Protein AF-A0AA88I1U6-F1 (afdb_monomer_lite)

Sequence (76 aa):
MPEPKNKEELQTPSRMLIFLSSYSPELSSKNKPLKDLLKKDSFILQNNHRECIKDMKSIMSGLAFFDHSCRAIKIN

pLDDT: mean 77.65, std 11.32, range [39.06, 89.88]

Organism: Artemia franciscana (NCBI:txid6661)

Radius of gyration: 14.35 Å; chains: 1; bounding box: 45×19×33 Å

Secondary structure (DSSP, 8-state):
-PPP-SHHHHHHHHHHHHHHHTT-HHHHHHTHHHHHHHHSSS----HHHHHHHHHHHHHHHHHHHHHHHHHHTT--

InterPro domains:
  IPR043128 Reverse transcriptase/Diguanylate cyclase domain [G3DSA:3.30.70.270] (1-73)

Structure (mmCIF, N/CA/C/O backbone):
data_AF-A0AA88I1U6-F1
#
_entry.id   AF-A0AA88I1U6-F1
#
loop_
_atom_site.group_PDB
_atom_site.id
_atom_site.type_symbol
_atom_site.label_atom_id
_atom_site.label_alt_id
_atom_site.label_comp_id
_atom_site.label_asym_id
_atom_site.label_entity_id
_atom_site.label_seq_id
_atom_site.pdbx_PDB_ins_code
_atom_site.Cartn_x
_atom_site.Cartn_y
_atom_site.Cartn_z
_atom_site.occupancy
_atom_site.B_iso_or_equiv
_atom_site.auth_seq_id
_atom_site.auth_comp_id
_atom_site.auth_asym_id
_atom_site.auth_atom_id
_atom_site.pdbx_PDB_model_num
ATOM 1 N N . MET A 1 1 ? 11.009 -1.070 5.937 1.00 61.69 1 MET A N 1
ATOM 2 C CA . MET A 1 1 ? 9.843 -0.196 6.198 1.00 61.69 1 MET A CA 1
ATOM 3 C C . MET A 1 1 ? 8.992 -0.809 7.311 1.00 61.69 1 MET A C 1
ATOM 5 O O . MET A 1 1 ? 8.584 -1.963 7.151 1.00 61.69 1 MET A O 1
ATOM 9 N N . PRO A 1 2 ? 8.791 -0.100 8.436 1.00 72.75 2 PRO A N 1
ATOM 10 C CA . PRO A 1 2 ? 7.946 -0.555 9.542 1.00 72.75 2 PRO A CA 1
ATOM 11 C C . PRO A 1 2 ? 6.483 -0.708 9.103 1.00 72.75 2 PRO A C 1
ATOM 13 O O . PRO A 1 2 ? 6.097 -0.248 8.028 1.00 72.75 2 PRO A O 1
ATOM 16 N N . GLU A 1 3 ? 5.689 -1.427 9.890 1.00 81.88 3 GLU A N 1
ATOM 17 C CA . GLU A 1 3 ? 4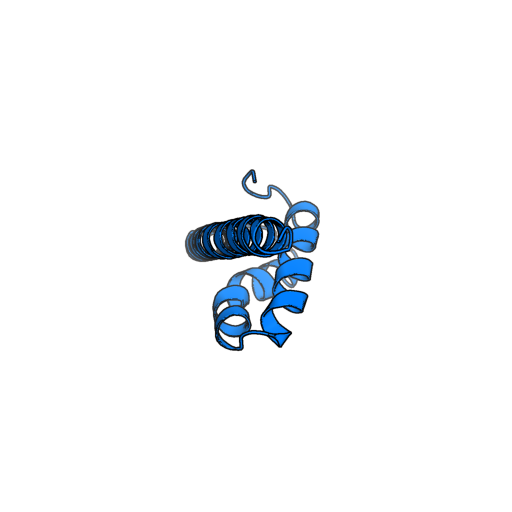.254 -1.548 9.636 1.00 81.88 3 GLU A CA 1
ATOM 18 C C . GLU A 1 3 ? 3.546 -0.232 10.008 1.00 81.88 3 GLU A C 1
ATOM 20 O O . GLU A 1 3 ? 3.805 0.279 11.101 1.00 81.88 3 GLU A O 1
ATOM 25 N N . PRO A 1 4 ? 2.708 0.339 9.121 1.00 83.88 4 PRO A N 1
ATOM 26 C CA . PRO A 1 4 ? 2.076 1.629 9.367 1.00 83.88 4 PRO A CA 1
ATOM 27 C C . PRO A 1 4 ? 1.099 1.536 10.538 1.00 83.88 4 PRO A C 1
ATOM 29 O O . PRO A 1 4 ? 0.283 0.623 10.601 1.00 83.88 4 PRO A O 1
ATOM 32 N N . LYS A 1 5 ? 1.158 2.483 11.470 1.00 85.06 5 LYS A N 1
ATOM 33 C CA . LYS A 1 5 ? 0.310 2.491 12.674 1.00 85.06 5 LYS A CA 1
ATOM 34 C C . LYS A 1 5 ? -0.953 3.331 12.518 1.00 85.06 5 LYS A C 1
ATOM 36 O O . LYS A 1 5 ? -1.880 3.201 13.311 1.00 85.06 5 LYS A O 1
ATOM 41 N N . ASN A 1 6 ? -0.993 4.182 11.501 1.00 87.00 6 ASN A N 1
ATOM 42 C CA . ASN A 1 6 ? -2.089 5.098 11.218 1.00 87.00 6 ASN A CA 1
ATOM 43 C C . ASN A 1 6 ? -2.244 5.301 9.699 1.00 87.00 6 ASN A C 1
ATOM 45 O O . ASN A 1 6 ? -1.422 4.857 8.890 1.00 87.00 6 ASN A O 1
ATOM 49 N N . LYS A 1 7 ? -3.325 5.984 9.305 1.00 86.25 7 LYS A N 1
ATOM 50 C CA . LYS A 1 7 ? -3.610 6.292 7.895 1.00 86.25 7 LYS A CA 1
ATOM 51 C C . LYS A 1 7 ? -2.522 7.129 7.232 1.00 86.25 7 LYS A C 1
ATOM 53 O O . LYS A 1 7 ? -2.240 6.904 6.058 1.00 86.25 7 LYS A O 1
ATOM 58 N N . GLU A 1 8 ? -1.957 8.094 7.947 1.00 86.56 8 GLU A N 1
ATOM 59 C CA . GLU A 1 8 ? -0.963 9.027 7.407 1.00 86.56 8 GLU A CA 1
ATOM 60 C C . GLU A 1 8 ? 0.302 8.277 6.981 1.00 86.56 8 GLU A C 1
ATOM 62 O O . GLU A 1 8 ? 0.774 8.430 5.854 1.00 86.56 8 GLU A O 1
ATOM 67 N N . GLU A 1 9 ? 0.768 7.349 7.818 1.00 85.75 9 GLU A N 1
ATOM 68 C CA . GLU A 1 9 ? 1.892 6.462 7.516 1.00 85.75 9 GLU A CA 1
ATOM 69 C C . GLU A 1 9 ? 1.612 5.527 6.329 1.00 85.75 9 GLU A C 1
ATOM 71 O O . GLU A 1 9 ? 2.538 5.158 5.604 1.00 85.75 9 GLU A O 1
ATOM 76 N N . LEU A 1 10 ? 0.349 5.155 6.087 1.00 86.88 10 LEU A N 1
ATOM 77 C CA . LEU A 1 10 ? -0.039 4.332 4.937 1.00 86.88 10 LEU A CA 1
ATOM 78 C C . LEU A 1 10 ? -0.225 5.150 3.643 1.00 86.88 10 LEU A C 1
ATOM 80 O O . LEU A 1 10 ? -0.091 4.599 2.544 1.00 86.88 10 LEU A O 1
ATOM 84 N N . GLN A 1 11 ? -0.516 6.451 3.727 1.00 84.75 11 GLN A N 1
ATOM 85 C CA . GLN A 1 11 ? -0.770 7.286 2.547 1.00 84.75 11 GLN A CA 1
ATOM 86 C C . GLN A 1 11 ? 0.457 7.408 1.642 1.00 84.75 11 GLN A C 1
ATOM 88 O O . GLN A 1 11 ? 0.340 7.208 0.433 1.00 84.75 11 GLN A O 1
ATOM 93 N N . THR A 1 12 ? 1.626 7.705 2.206 1.00 82.00 12 THR A N 1
ATOM 94 C CA . THR A 1 12 ? 2.881 7.864 1.452 1.00 82.00 12 THR A CA 1
ATOM 95 C C . THR A 1 12 ? 3.236 6.632 0.604 1.00 82.00 12 THR A C 1
ATOM 97 O O . THR A 1 12 ? 3.350 6.767 -0.619 1.00 82.00 12 THR A O 1
ATOM 100 N N . PRO A 1 13 ? 3.343 5.414 1.173 1.00 79.38 13 PRO A N 1
ATOM 101 C CA . PRO A 1 13 ? 3.632 4.213 0.388 1.00 79.38 13 PRO A CA 1
ATOM 102 C C . PRO A 1 13 ? 2.494 3.866 -0.586 1.00 79.38 13 PRO A C 1
ATOM 104 O O . PRO A 1 13 ? 2.749 3.383 -1.690 1.00 79.38 13 PRO A O 1
ATOM 107 N N . SER A 1 14 ? 1.237 4.166 -0.238 1.00 80.75 14 SER A N 1
ATOM 108 C CA . SER A 1 14 ? 0.104 3.950 -1.147 1.00 80.75 14 SER A CA 1
ATOM 109 C C . SER A 1 14 ? 0.161 4.858 -2.376 1.00 80.75 14 SER A C 1
ATOM 111 O O . SER A 1 14 ? -0.122 4.395 -3.480 1.00 80.75 14 SER A O 1
ATOM 113 N N . ARG A 1 15 ? 0.570 6.125 -2.225 1.00 82.75 15 ARG A N 1
ATOM 114 C CA . ARG A 1 15 ? 0.772 7.053 -3.351 1.00 82.75 15 ARG A CA 1
ATOM 115 C C . ARG A 1 15 ? 1.877 6.572 -4.286 1.00 82.75 15 ARG A C 1
ATOM 117 O O . ARG A 1 15 ? 1.670 6.575 -5.497 1.00 82.75 15 ARG A O 1
ATOM 124 N N . MET A 1 16 ? 3.000 6.097 -3.740 1.00 79.81 16 MET A N 1
ATOM 125 C CA . MET A 1 16 ? 4.072 5.506 -4.552 1.00 79.81 16 MET A CA 1
ATOM 126 C C . MET A 1 16 ? 3.566 4.333 -5.388 1.00 79.81 16 MET A C 1
ATOM 128 O O . MET A 1 16 ? 3.866 4.244 -6.574 1.00 79.81 16 MET A O 1
ATOM 132 N N . LEU A 1 17 ? 2.758 3.450 -4.805 1.00 77.38 17 LEU A N 1
ATOM 133 C CA . LEU A 1 17 ? 2.214 2.341 -5.575 1.00 77.38 17 LEU A CA 1
ATOM 134 C C . LEU A 1 17 ? 1.140 2.746 -6.583 1.00 77.38 17 LEU A C 1
ATOM 136 O O . LEU A 1 17 ? 1.037 2.105 -7.622 1.00 77.38 17 LEU A O 1
ATOM 140 N N . ILE A 1 18 ? 0.339 3.777 -6.310 1.00 80.44 18 ILE A N 1
ATOM 141 C CA . ILE A 1 18 ? -0.581 4.319 -7.319 1.00 80.44 18 ILE A CA 1
ATOM 142 C C . ILE A 1 18 ? 0.224 4.824 -8.517 1.00 80.44 18 ILE A C 1
ATOM 144 O O . ILE A 1 18 ? -0.108 4.486 -9.651 1.00 80.44 18 ILE A O 1
ATOM 148 N N . PHE A 1 19 ? 1.318 5.545 -8.271 1.00 81.44 19 PHE A N 1
ATOM 149 C CA . PHE A 1 19 ? 2.235 5.953 -9.329 1.00 81.44 19 PHE A CA 1
ATOM 150 C C . PHE A 1 19 ? 2.788 4.738 -10.091 1.00 81.44 19 PHE A C 1
ATOM 152 O O . PHE A 1 19 ? 2.653 4.672 -11.309 1.00 81.44 19 PHE A O 1
ATOM 159 N N . LEU A 1 20 ? 3.313 3.728 -9.390 1.00 77.25 20 LEU A N 1
ATOM 160 C CA . LEU A 1 20 ? 3.860 2.520 -10.020 1.00 77.25 20 LEU A CA 1
ATOM 161 C C . LEU A 1 20 ? 2.806 1.668 -10.745 1.00 77.25 20 LEU A C 1
ATOM 163 O O . LEU A 1 20 ? 3.128 0.992 -11.718 1.00 77.25 20 LEU A O 1
ATOM 167 N N . SER A 1 21 ? 1.540 1.731 -10.333 1.00 77.00 21 SER A N 1
ATOM 168 C CA . SER A 1 21 ? 0.449 1.002 -10.988 1.00 77.00 21 SER A CA 1
ATOM 169 C C . SER A 1 21 ? 0.156 1.481 -12.410 1.00 77.00 21 SER A C 1
ATOM 171 O O . SER A 1 21 ? -0.417 0.728 -13.190 1.00 77.00 21 SER A O 1
ATOM 173 N N . SER A 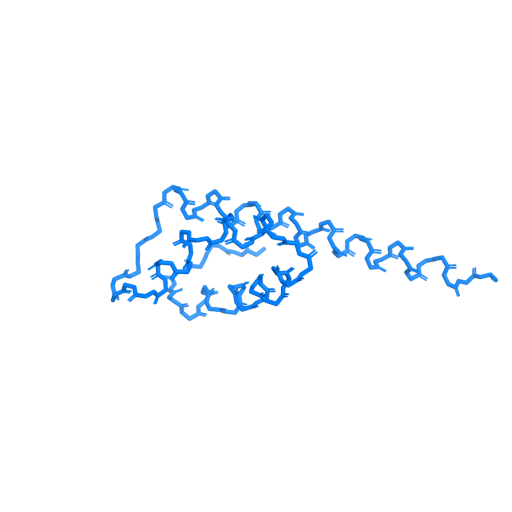1 22 ? 0.610 2.686 -12.779 1.00 77.81 22 SER A N 1
ATOM 174 C CA . SER A 1 22 ? 0.584 3.137 -14.177 1.00 77.81 22 SER A CA 1
ATOM 175 C C . SER A 1 22 ? 1.520 2.328 -15.085 1.00 77.81 22 SER A C 1
ATOM 177 O O . SER A 1 22 ? 1.272 2.233 -16.282 1.00 77.81 22 SER A O 1
ATOM 179 N N . TYR A 1 23 ? 2.547 1.690 -14.513 1.00 74.12 23 TYR A N 1
ATOM 180 C CA . TYR A 1 23 ? 3.523 0.867 -15.230 1.00 74.12 23 TYR A CA 1
ATOM 181 C C . TYR A 1 23 ? 3.214 -0.636 -15.148 1.00 74.12 23 TYR A C 1
ATOM 183 O O . TYR A 1 23 ? 3.786 -1.420 -15.900 1.00 74.12 23 TYR A O 1
ATOM 191 N N . SER A 1 24 ? 2.321 -1.059 -14.244 1.00 71.38 24 SER A N 1
ATOM 192 C CA . SER A 1 24 ? 1.878 -2.452 -14.130 1.00 71.38 24 SER A CA 1
ATOM 193 C C . SER A 1 24 ? 0.434 -2.548 -13.607 1.00 71.38 24 SER A C 1
ATOM 195 O O . SER A 1 24 ? 0.172 -2.213 -12.444 1.00 71.38 24 SER A O 1
ATOM 197 N N . PRO A 1 25 ? -0.511 -3.060 -14.420 1.00 72.25 25 PRO A N 1
ATOM 198 C CA . PRO A 1 25 ? -1.908 -3.250 -14.021 1.00 72.25 25 PRO A CA 1
ATOM 199 C C . PRO A 1 25 ? -2.076 -4.179 -12.811 1.00 72.25 25 PRO A C 1
ATOM 201 O O . PRO A 1 25 ? -2.971 -3.979 -11.987 1.00 72.25 25 PRO A O 1
ATOM 204 N N . GLU A 1 26 ? -1.190 -5.167 -12.662 1.00 75.94 26 GLU A N 1
ATOM 205 C CA . GLU A 1 26 ? -1.223 -6.140 -11.566 1.00 75.94 26 GLU A CA 1
ATOM 206 C C . GLU A 1 26 ? -1.014 -5.479 -10.199 1.00 75.94 26 GLU A C 1
ATOM 208 O O . GLU A 1 26 ? -1.641 -5.869 -9.209 1.00 75.94 26 GLU A O 1
ATOM 213 N N . LEU A 1 27 ? -0.205 -4.413 -10.148 1.00 73.31 27 LEU A N 1
ATOM 214 C CA . LEU A 1 27 ? -0.000 -3.625 -8.934 1.00 73.31 27 LEU A CA 1
ATOM 215 C C . LEU A 1 27 ? -1.282 -2.922 -8.501 1.00 73.31 27 LEU A C 1
ATOM 217 O O . LEU A 1 27 ? -1.550 -2.835 -7.307 1.00 73.31 27 LEU A O 1
ATOM 221 N N . SER A 1 28 ? -2.101 -2.454 -9.447 1.00 75.62 28 SER A N 1
ATOM 222 C CA . SER A 1 28 ? -3.368 -1.789 -9.125 1.00 75.62 28 SER A CA 1
ATOM 223 C C . SER A 1 28 ? -4.339 -2.736 -8.416 1.00 75.62 28 SER A C 1
ATOM 225 O O . SER A 1 28 ? -4.941 -2.354 -7.408 1.00 75.62 28 SER A O 1
ATOM 227 N N . SER A 1 29 ? -4.443 -3.976 -8.910 1.00 79.38 29 SER A N 1
ATOM 228 C CA . SER A 1 29 ? -5.304 -5.019 -8.342 1.00 79.38 29 SER A CA 1
ATOM 229 C C . SER A 1 29 ? -4.830 -5.460 -6.964 1.00 79.38 29 SER A C 1
ATOM 231 O O . SER A 1 29 ? -5.636 -5.526 -6.034 1.00 79.38 29 SER A O 1
ATOM 233 N N . LYS A 1 30 ? -3.519 -5.683 -6.801 1.00 78.50 30 LYS A N 1
ATOM 234 C CA . LYS A 1 30 ? -2.937 -6.050 -5.506 1.00 78.50 30 LYS A CA 1
ATOM 235 C C . LYS A 1 30 ? -3.160 -4.972 -4.454 1.00 78.50 30 LYS A C 1
ATOM 237 O O . LYS A 1 30 ? -3.440 -5.307 -3.314 1.00 78.50 30 LYS A O 1
ATOM 242 N N . ASN A 1 31 ? -3.146 -3.694 -4.840 1.00 81.62 31 ASN A N 1
ATOM 243 C CA . ASN A 1 31 ? -3.253 -2.579 -3.898 1.00 81.62 31 ASN A CA 1
ATOM 244 C C . ASN A 1 31 ? -4.666 -2.181 -3.465 1.00 81.62 31 ASN A C 1
ATOM 246 O O . ASN A 1 31 ? -4.839 -1.252 -2.668 1.00 81.62 31 ASN A O 1
ATOM 250 N N . LYS A 1 32 ? -5.689 -2.851 -3.995 1.00 85.00 32 LYS A N 1
ATOM 251 C CA . LYS A 1 32 ? -7.090 -2.568 -3.678 1.00 85.00 32 LYS A CA 1
ATOM 252 C C . LYS A 1 32 ? -7.398 -2.598 -2.167 1.00 85.00 32 LYS A C 1
ATOM 254 O O . LYS A 1 32 ? -8.011 -1.638 -1.702 1.00 85.00 32 LYS A O 1
ATOM 259 N N . PRO A 1 33 ? -6.917 -3.576 -1.368 1.00 87.88 33 PRO A N 1
ATOM 26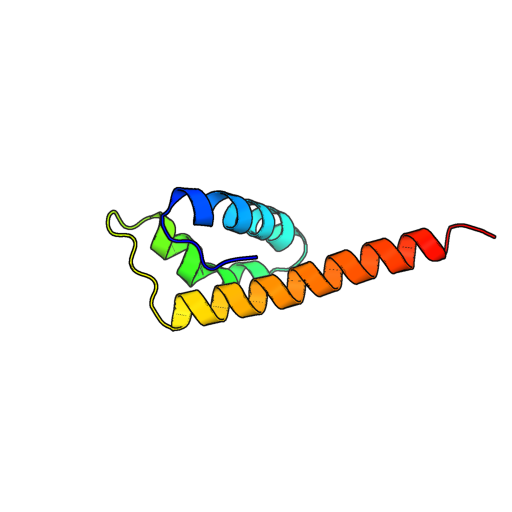0 C CA . PRO A 1 33 ? -7.205 -3.629 0.068 1.00 87.88 33 PRO A CA 1
ATOM 261 C C . PRO A 1 33 ? -6.702 -2.395 0.829 1.00 87.88 33 PRO A C 1
ATOM 263 O O . PRO A 1 33 ? -7.389 -1.878 1.705 1.00 87.88 33 PRO A O 1
ATOM 266 N N . LEU A 1 34 ? -5.526 -1.876 0.465 1.00 87.19 34 LEU A N 1
ATOM 267 C CA . LEU A 1 34 ? -4.956 -0.684 1.099 1.00 87.19 34 LEU A CA 1
ATOM 268 C C . LEU A 1 34 ? -5.681 0.594 0.669 1.00 87.19 34 LEU A C 1
ATOM 270 O O . LEU A 1 34 ? -5.913 1.473 1.499 1.00 87.19 34 LEU A O 1
ATOM 274 N N . LYS A 1 35 ? -6.106 0.684 -0.600 1.00 86.25 35 LYS A N 1
ATOM 275 C CA . LYS A 1 35 ? -6.964 1.784 -1.075 1.00 86.25 35 LYS A CA 1
ATOM 276 C C . LYS A 1 35 ? -8.287 1.826 -0.312 1.00 86.25 35 LYS A C 1
ATOM 278 O O . LYS A 1 35 ? -8.735 2.907 0.062 1.00 86.25 35 LYS A O 1
ATOM 283 N N . ASP A 1 36 ? -8.893 0.670 -0.066 1.00 88.69 36 ASP A N 1
ATOM 284 C CA . ASP A 1 36 ? -10.151 0.582 0.674 1.00 88.69 36 ASP A CA 1
ATOM 285 C C . ASP A 1 36 ? -9.953 0.895 2.166 1.00 88.69 36 ASP A C 1
ATOM 287 O O . ASP A 1 36 ? -10.777 1.593 2.757 1.00 88.69 36 ASP A O 1
ATOM 291 N N . LEU A 1 37 ? -8.826 0.487 2.762 1.00 88.19 37 LEU A N 1
ATOM 292 C CA . LEU A 1 37 ? -8.461 0.856 4.135 1.00 88.19 37 LEU A CA 1
ATOM 293 C C . LEU A 1 37 ? -8.293 2.376 4.313 1.00 88.19 37 LEU A C 1
ATOM 295 O O . LEU A 1 37 ? -8.719 2.925 5.327 1.00 88.19 37 LEU A O 1
ATOM 299 N N . LEU A 1 38 ? -7.727 3.079 3.327 1.00 86.94 38 LEU A N 1
ATOM 300 C CA . LEU A 1 38 ? -7.569 4.539 3.380 1.00 86.94 38 LEU A CA 1
ATOM 301 C C . LEU A 1 38 ? -8.907 5.298 3.332 1.00 86.94 38 LEU A C 1
ATOM 303 O O . LEU A 1 38 ? -8.997 6.402 3.876 1.00 86.94 38 LEU A O 1
ATOM 307 N N . LYS A 1 39 ? -9.948 4.705 2.732 1.00 87.50 39 LYS A N 1
ATOM 308 C CA . LYS A 1 39 ? -11.295 5.295 2.631 1.00 87.50 39 LYS A CA 1
ATOM 309 C C . LYS A 1 39 ? -12.139 5.135 3.900 1.00 87.50 39 LYS A C 1
ATOM 311 O O . LYS A 1 39 ? -13.046 5.926 4.108 1.00 87.50 39 LYS A O 1
ATOM 316 N N . LYS A 1 40 ? -11.865 4.132 4.740 1.00 86.44 40 LYS A N 1
ATOM 317 C CA . LYS A 1 40 ? -12.626 3.854 5.977 1.00 86.44 40 LYS A CA 1
ATOM 318 C C . LYS A 1 40 ? -12.218 4.784 7.106 1.00 86.44 40 LYS A C 1
ATOM 320 O O . LYS A 1 40 ? -11.027 4.957 7.289 1.00 86.44 40 LYS A O 1
ATOM 325 N N . ASP A 1 41 ? -13.129 5.313 7.917 1.00 79.06 41 ASP A N 1
ATOM 326 C CA . ASP A 1 41 ? -12.753 6.172 9.059 1.00 79.06 41 ASP A CA 1
ATOM 327 C C . ASP A 1 41 ? -11.883 5.461 10.109 1.00 79.06 41 ASP A C 1
ATOM 329 O O . ASP A 1 41 ? -10.947 6.050 10.644 1.00 79.06 41 ASP A O 1
ATOM 333 N N . SER A 1 42 ? -12.109 4.165 10.336 1.00 83.50 42 SER A N 1
ATOM 334 C CA . SER A 1 42 ? -11.307 3.345 11.249 1.00 83.50 42 SER A CA 1
ATOM 335 C C . SER A 1 42 ? -10.080 2.732 10.560 1.00 83.50 42 SER A C 1
ATOM 337 O O . SER A 1 42 ? -10.220 1.973 9.594 1.00 83.50 42 SER A O 1
ATOM 339 N N . PHE A 1 43 ? -8.883 2.971 11.102 1.00 85.50 43 PHE A N 1
ATOM 340 C CA . PHE A 1 43 ? -7.649 2.327 10.646 1.00 85.50 43 PHE A CA 1
ATOM 341 C C . PHE A 1 43 ? -7.399 1.015 11.402 1.00 85.50 43 PHE A C 1
ATOM 343 O O . PHE A 1 43 ? -6.905 1.022 12.526 1.00 85.50 43 PHE A O 1
ATOM 350 N N . ILE A 1 44 ? -7.745 -0.119 10.786 1.00 88.31 44 ILE A N 1
ATOM 351 C CA . ILE A 1 44 ? -7.504 -1.456 11.350 1.00 88.31 44 ILE A CA 1
ATOM 352 C C . ILE A 1 44 ? -6.761 -2.317 10.324 1.00 88.31 44 ILE A C 1
ATOM 354 O O . ILE A 1 44 ? -7.282 -2.651 9.256 1.00 88.31 44 ILE A O 1
ATOM 358 N N . LEU A 1 45 ? -5.528 -2.701 10.657 1.00 86.19 45 LEU A N 1
ATOM 359 C CA . LEU A 1 45 ? -4.690 -3.566 9.827 1.00 86.19 45 LEU A CA 1
ATOM 360 C C . LEU A 1 45 ? -5.018 -5.045 10.039 1.00 86.19 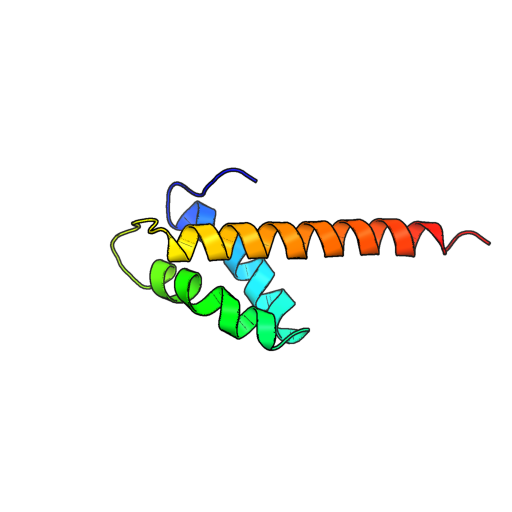45 LEU A C 1
ATOM 362 O O . LEU A 1 45 ? -4.574 -5.679 10.999 1.00 86.19 45 LEU A O 1
ATOM 366 N N . GLN A 1 46 ? -5.777 -5.587 9.093 1.00 89.88 46 GLN A N 1
ATOM 367 C CA . GLN A 1 46 ? -6.100 -7.001 8.971 1.00 89.88 46 GLN A CA 1
ATOM 368 C C . GLN A 1 46 ? -5.033 -7.744 8.148 1.00 89.88 46 GLN A C 1
ATOM 370 O O . GLN A 1 46 ? -4.169 -7.129 7.519 1.00 89.88 46 GLN A O 1
ATOM 375 N N . ASN A 1 47 ? -5.084 -9.078 8.150 1.00 89.62 47 ASN A N 1
ATOM 376 C CA . ASN A 1 47 ? -4.067 -9.921 7.509 1.00 89.62 47 ASN A CA 1
ATOM 377 C C . ASN A 1 47 ? -3.914 -9.650 6.005 1.00 89.62 47 ASN A C 1
ATOM 379 O O . ASN A 1 47 ? -2.792 -9.522 5.526 1.00 89.62 47 ASN A O 1
ATOM 383 N N . ASN A 1 48 ? -5.018 -9.451 5.283 1.00 88.25 48 ASN A N 1
ATOM 384 C CA . ASN A 1 48 ? -5.004 -9.089 3.860 1.00 88.25 48 ASN A CA 1
ATOM 385 C C . ASN A 1 48 ? -4.246 -7.772 3.585 1.00 88.25 48 ASN A C 1
ATOM 387 O O . ASN A 1 48 ? -3.560 -7.639 2.574 1.00 88.25 48 ASN A O 1
ATOM 391 N N . HIS A 1 49 ? -4.333 -6.792 4.490 1.00 88.44 49 HIS A N 1
ATOM 392 C CA . HIS A 1 49 ? -3.583 -5.543 4.381 1.00 88.44 49 HIS A CA 1
ATOM 393 C C . HIS A 1 49 ? -2.080 -5.788 4.588 1.00 88.44 49 HIS A C 1
ATOM 395 O O . HIS A 1 49 ? -1.257 -5.220 3.872 1.00 88.44 49 HIS A O 1
ATOM 401 N N . ARG A 1 50 ? -1.712 -6.663 5.534 1.00 88.12 50 ARG 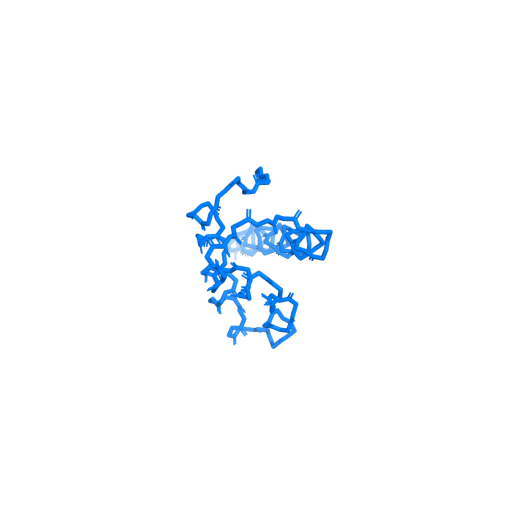A N 1
ATOM 402 C CA . ARG A 1 50 ? -0.309 -7.014 5.823 1.00 88.12 50 ARG A CA 1
ATOM 403 C C . ARG A 1 50 ? 0.344 -7.766 4.672 1.00 88.12 50 ARG A C 1
ATOM 405 O O . ARG A 1 50 ? 1.485 -7.464 4.328 1.00 88.12 50 ARG A O 1
ATOM 412 N N . GLU A 1 51 ? -0.380 -8.692 4.051 1.00 87.69 51 GLU A N 1
ATOM 413 C CA . GLU A 1 51 ? 0.074 -9.384 2.841 1.00 87.69 51 GLU A CA 1
ATOM 414 C C . GLU A 1 51 ? 0.318 -8.395 1.702 1.00 87.69 51 GLU A C 1
ATOM 416 O O . GLU A 1 51 ? 1.391 -8.395 1.104 1.00 87.69 51 GLU A O 1
ATOM 421 N N . CYS A 1 52 ? -0.607 -7.456 1.492 1.00 85.88 52 CYS A N 1
ATOM 422 C CA . CYS A 1 52 ? -0.444 -6.402 0.495 1.00 85.88 52 CYS A CA 1
ATOM 423 C C . CYS A 1 52 ? 0.800 -5.527 0.756 1.00 85.88 52 CYS A C 1
ATOM 425 O O . CYS A 1 52 ? 1.551 -5.211 -0.167 1.00 85.88 52 CYS A O 1
ATOM 427 N N . ILE A 1 53 ? 1.064 -5.172 2.020 1.00 85.19 53 ILE A N 1
ATOM 428 C CA . ILE A 1 53 ? 2.264 -4.418 2.426 1.00 85.19 53 ILE A CA 1
ATOM 429 C C . ILE A 1 53 ? 3.546 -5.245 2.224 1.00 85.19 53 ILE A C 1
ATOM 431 O O . ILE A 1 53 ? 4.605 -4.690 1.921 1.00 85.19 53 ILE A O 1
ATOM 435 N N . LYS A 1 54 ? 3.490 -6.567 2.400 1.00 86.25 54 LYS A N 1
ATOM 436 C CA . LYS A 1 54 ? 4.632 -7.459 2.166 1.00 86.25 54 LYS A CA 1
ATOM 437 C C . LYS A 1 54 ? 4.957 -7.560 0.674 1.00 86.25 54 LYS A C 1
ATOM 439 O O . LYS A 1 54 ? 6.118 -7.384 0.304 1.00 86.25 54 LYS A O 1
ATOM 444 N N . ASP A 1 55 ? 3.942 -7.747 -0.163 1.00 83.19 55 ASP A N 1
ATOM 445 C CA . ASP A 1 55 ? 4.071 -7.753 -1.623 1.00 83.19 55 ASP A CA 1
ATOM 446 C C . ASP A 1 55 ? 4.646 -6.425 -2.131 1.00 83.19 55 ASP A C 1
ATOM 448 O O . ASP A 1 55 ? 5.623 -6.408 -2.882 1.00 83.19 55 ASP A O 1
ATOM 452 N N . MET A 1 56 ? 4.115 -5.304 -1.632 1.00 79.75 56 MET A N 1
ATOM 453 C CA . MET A 1 56 ? 4.647 -3.958 -1.865 1.00 79.75 56 MET A CA 1
ATOM 454 C C . MET A 1 56 ? 6.147 -3.861 -1.617 1.00 79.75 56 MET A C 1
ATOM 456 O O . MET A 1 56 ? 6.888 -3.366 -2.465 1.00 79.75 56 MET A O 1
ATOM 460 N N . LYS A 1 57 ? 6.598 -4.320 -0.444 1.00 80.44 57 LYS A N 1
ATOM 461 C CA . LYS A 1 57 ? 8.012 -4.264 -0.062 1.00 80.44 57 LYS A CA 1
ATOM 462 C C . LYS A 1 57 ? 8.868 -5.057 -1.036 1.00 80.44 57 LYS A C 1
ATOM 464 O O . LYS A 1 57 ? 9.903 -4.555 -1.453 1.00 80.44 57 LYS A O 1
ATOM 469 N N . SER A 1 58 ? 8.425 -6.252 -1.424 1.00 82.75 58 SER A N 1
ATOM 470 C CA . SER A 1 58 ? 9.148 -7.086 -2.386 1.00 82.75 58 SER A CA 1
ATOM 471 C C . SER A 1 58 ? 9.317 -6.379 -3.734 1.00 82.75 58 SER A C 1
ATOM 473 O O . SER A 1 58 ? 10.432 -6.303 -4.248 1.00 82.75 58 SER A O 1
ATOM 475 N N . ILE A 1 59 ? 8.247 -5.772 -4.253 1.00 78.56 59 ILE A N 1
ATOM 476 C CA . ILE A 1 59 ? 8.270 -5.027 -5.519 1.00 78.56 59 ILE A CA 1
ATOM 477 C C . ILE A 1 59 ? 9.187 -3.804 -5.426 1.00 78.56 59 ILE A C 1
ATOM 479 O O . ILE A 1 59 ? 10.032 -3.596 -6.293 1.00 78.56 59 ILE A O 1
ATOM 483 N N . MET A 1 60 ? 9.058 -3.004 -4.365 1.00 75.81 60 MET A N 1
ATOM 484 C CA . MET A 1 60 ? 9.898 -1.820 -4.168 1.00 75.81 60 MET A CA 1
ATOM 485 C C . MET A 1 60 ? 11.377 -2.184 -4.011 1.00 75.81 60 MET A C 1
ATOM 487 O O . MET A 1 60 ? 12.233 -1.503 -4.569 1.00 75.81 60 MET A O 1
ATOM 491 N N . SER A 1 61 ? 11.688 -3.266 -3.292 1.00 80.25 61 SER A N 1
ATOM 492 C CA . SER A 1 61 ? 13.052 -3.789 -3.183 1.00 80.25 61 SER A CA 1
ATOM 493 C C . SER A 1 61 ? 13.592 -4.268 -4.532 1.00 80.25 61 SER A C 1
ATOM 495 O O . SER A 1 61 ? 14.747 -3.990 -4.843 1.00 80.25 61 SER A O 1
ATOM 497 N N . GLY A 1 62 ? 12.766 -4.921 -5.354 1.00 77.31 62 GLY A N 1
ATOM 498 C CA . GLY A 1 62 ? 13.139 -5.312 -6.716 1.00 77.31 62 GLY A CA 1
ATOM 499 C C . GLY A 1 62 ? 13.432 -4.111 -7.620 1.00 77.31 62 GLY A C 1
ATOM 500 O O . GLY A 1 62 ? 14.425 -4.112 -8.340 1.00 77.31 62 GLY A O 1
ATOM 501 N N . LEU A 1 63 ? 12.623 -3.051 -7.535 1.00 70.81 63 LEU A N 1
ATOM 502 C CA . LEU A 1 63 ? 12.846 -1.809 -8.285 1.00 70.81 63 LEU A CA 1
ATOM 503 C C . LEU A 1 63 ? 14.109 -1.067 -7.831 1.00 70.81 63 LEU A C 1
ATOM 505 O O . LEU A 1 63 ? 14.863 -0.580 -8.667 1.00 70.81 63 LEU A O 1
ATOM 509 N N . ALA A 1 64 ? 14.367 -1.003 -6.522 1.00 69.38 64 ALA A N 1
ATOM 510 C CA . ALA A 1 64 ? 15.591 -0.404 -5.989 1.00 69.38 64 ALA A CA 1
ATOM 511 C C . ALA A 1 64 ? 16.843 -1.180 -6.430 1.00 69.38 64 ALA A C 1
ATOM 513 O O . ALA A 1 64 ? 17.863 -0.576 -6.760 1.00 69.38 64 ALA A O 1
ATOM 514 N N . PHE A 1 65 ? 16.753 -2.513 -6.480 1.00 66.94 65 PHE A N 1
ATOM 515 C CA . PHE A 1 65 ? 17.807 -3.354 -7.036 1.00 66.94 65 PHE A CA 1
ATOM 516 C C . PHE A 1 65 ? 18.018 -3.069 -8.528 1.00 66.94 65 PHE A C 1
ATOM 518 O O . PHE A 1 65 ? 19.151 -2.872 -8.956 1.00 66.94 65 PHE A O 1
ATOM 525 N N . PHE A 1 66 ? 16.936 -2.963 -9.305 1.00 62.31 66 PHE A N 1
ATOM 526 C CA . PHE A 1 66 ? 17.010 -2.649 -10.731 1.00 62.31 66 PHE A CA 1
ATOM 527 C C . PHE A 1 66 ? 17.646 -1.275 -11.007 1.00 62.31 66 PHE A C 1
ATOM 529 O O . PHE A 1 66 ? 18.509 -1.186 -11.876 1.00 62.31 66 PHE A O 1
ATOM 536 N N . ASP A 1 67 ? 17.309 -0.220 -10.249 1.00 60.22 67 ASP A N 1
ATOM 537 C CA . ASP A 1 67 ? 17.954 1.102 -10.395 1.00 60.22 67 ASP A CA 1
ATOM 538 C C . ASP A 1 67 ? 19.464 1.034 -10.117 1.00 60.22 67 ASP A C 1
ATOM 540 O O . ASP A 1 67 ? 20.269 1.583 -10.875 1.00 60.22 67 ASP A O 1
ATOM 544 N N . HIS A 1 68 ? 19.866 0.292 -9.078 1.00 61.94 68 HIS A N 1
ATOM 545 C CA . HIS A 1 68 ? 21.276 0.068 -8.762 1.00 61.94 68 HIS A CA 1
ATOM 546 C C . HIS A 1 68 ? 22.003 -0.677 -9.896 1.00 61.94 68 HIS A C 1
ATOM 548 O O . HIS A 1 68 ? 23.095 -0.279 -10.306 1.00 61.94 68 HIS A O 1
ATOM 554 N N . SER A 1 69 ? 21.390 -1.725 -10.451 1.00 60.84 69 SER A N 1
ATOM 555 C CA . SER A 1 69 ? 21.942 -2.485 -11.578 1.00 60.84 69 SER A CA 1
ATOM 556 C C . SER A 1 69 ? 22.019 -1.663 -12.870 1.00 60.84 69 SER A C 1
ATOM 558 O O . SER A 1 69 ? 23.023 -1.725 -13.573 1.00 60.84 69 SER A O 1
ATOM 560 N N . CYS A 1 70 ? 21.010 -0.848 -13.183 1.00 54.78 70 CYS A N 1
ATOM 561 C CA . CYS A 1 70 ? 21.009 -0.002 -14.379 1.00 54.78 70 CYS A CA 1
ATOM 562 C C . CYS A 1 70 ? 22.004 1.163 -14.297 1.00 54.78 70 CYS A C 1
ATOM 564 O O . CYS A 1 70 ? 22.564 1.550 -15.324 1.00 54.78 70 CYS A O 1
ATOM 566 N N . ARG A 1 71 ? 22.275 1.708 -13.102 1.00 52.22 71 ARG A N 1
ATOM 567 C CA . ARG A 1 71 ? 23.364 2.684 -12.911 1.00 52.22 71 ARG A CA 1
ATOM 568 C C . ARG A 1 71 ? 24.741 2.059 -13.108 1.00 52.22 71 ARG A C 1
ATOM 570 O O . ARG A 1 71 ? 25.606 2.711 -13.683 1.00 52.22 71 ARG A O 1
ATOM 577 N N . ALA A 1 72 ? 24.931 0.807 -12.692 1.00 54.50 72 ALA A N 1
ATOM 578 C CA . ALA A 1 72 ? 26.203 0.102 -12.852 1.00 54.50 72 ALA A CA 1
ATOM 579 C C . ALA A 1 72 ? 26.567 -0.177 -14.326 1.00 54.50 72 ALA A C 1
ATOM 581 O O . ALA A 1 72 ? 27.744 -0.281 -14.648 1.00 54.50 72 ALA A O 1
ATOM 582 N N . ILE A 1 73 ? 25.583 -0.249 -15.232 1.00 53.84 73 ILE A N 1
ATOM 583 C CA . ILE A 1 73 ? 25.804 -0.506 -16.670 1.00 53.84 73 ILE A CA 1
ATOM 584 C C . ILE A 1 73 ? 26.169 0.780 -17.447 1.00 53.84 73 ILE A C 1
ATOM 586 O O . ILE A 1 73 ? 26.622 0.707 -18.584 1.00 53.84 73 ILE A O 1
ATOM 590 N N . LYS A 1 74 ? 26.033 1.975 -16.851 1.00 48.88 74 LYS A N 1
ATOM 591 C CA . LYS A 1 74 ? 26.338 3.262 -17.514 1.00 48.88 74 LYS A CA 1
ATOM 592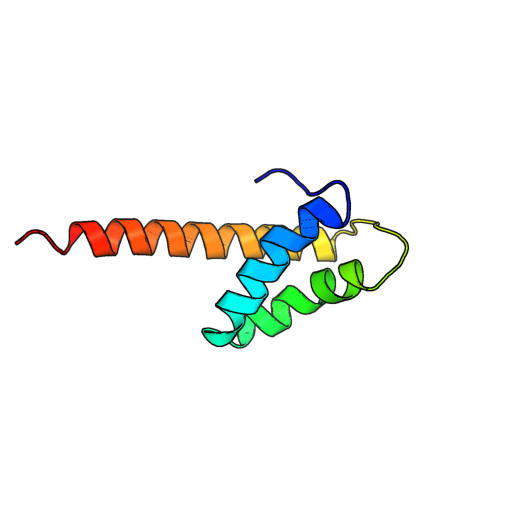 C C . LYS A 1 74 ? 27.801 3.724 -17.420 1.00 48.88 74 LYS A C 1
ATOM 594 O O . LYS A 1 74 ? 28.080 4.880 -17.726 1.00 48.88 74 LYS A O 1
ATOM 599 N N . ILE A 1 75 ? 28.730 2.851 -17.036 1.00 51.38 75 ILE A N 1
ATOM 600 C CA . ILE A 1 75 ? 30.171 3.126 -17.117 1.00 51.38 75 ILE A CA 1
ATOM 601 C C . ILE A 1 75 ? 30.827 2.040 -17.973 1.00 51.38 75 ILE A C 1
ATOM 603 O O . ILE A 1 75 ? 31.334 1.052 -17.449 1.00 51.38 75 ILE A O 1
ATOM 607 N N . ASN A 1 76 ? 30.756 2.218 -19.292 1.00 39.06 76 ASN A N 1
ATOM 608 C CA . ASN A 1 76 ? 31.800 1.829 -20.243 1.00 39.06 76 ASN A CA 1
ATOM 609 C C . ASN A 1 76 ? 31.578 2.551 -21.572 1.00 39.06 76 ASN A C 1
ATOM 611 O O . ASN A 1 76 ? 30.445 2.457 -22.097 1.00 39.06 76 ASN A O 1
#

Foldseek 3Di:
DDDDPDLVSLPVLLVVLVVVCVVPVVSVVLCVVSVVCNVDPDNDDDPSNVVSVVVSVVVVVVVVVVVVVVVVVPPD